Protein AF-A0A6G1IVU5-F1 (afdb_monomer_lite)

Sequence (95 aa):
MAKASSDSGTKMVPADCVSVLLIALGNTSISMAQYDMMSALDGTRTASAFQHQFRSITQKARELKQRVDSGETFAPVAPSKKRGKLPFLRYAYYC

Organism: NCBI:txid1168545

pLDDT: mean 81.46, std 16.8, range [43.88, 95.25]

Structure (mmCIF, N/CA/C/O backbone):
data_AF-A0A6G1IVU5-F1
#
_entry.id   AF-A0A6G1IVU5-F1
#
loop_
_atom_site.group_PDB
_atom_site.id
_atom_site.type_symbol
_atom_site.label_atom_id
_atom_site.label_alt_id
_atom_site.label_comp_id
_atom_site.label_asym_id
_atom_site.label_entity_id
_atom_site.label_seq_id
_atom_site.pdbx_PDB_ins_code
_atom_site.Cartn_x
_atom_site.Cartn_y
_atom_site.Cartn_z
_atom_site.occupancy
_atom_site.B_iso_or_equiv
_atom_site.auth_seq_id
_atom_site.auth_comp_id
_atom_site.auth_asym_id
_atom_site.auth_atom_id
_atom_site.pdbx_PDB_model_num
ATOM 1 N N . MET A 1 1 ? 19.847 -5.421 -18.603 1.00 46.00 1 MET A N 1
ATOM 2 C CA . MET A 1 1 ? 18.600 -5.037 -17.907 1.00 46.00 1 MET A CA 1
ATOM 3 C C . MET A 1 1 ? 17.498 -5.965 -18.394 1.00 46.00 1 MET A C 1
ATOM 5 O O . MET A 1 1 ? 17.094 -5.846 -19.543 1.00 46.00 1 MET A O 1
ATOM 9 N N . ALA A 1 2 ? 17.108 -6.959 -17.593 1.00 52.56 2 ALA A N 1
ATOM 10 C CA . ALA A 1 2 ? 16.031 -7.878 -17.956 1.00 52.56 2 ALA A CA 1
ATOM 11 C C . ALA A 1 2 ? 14.688 -7.149 -17.811 1.00 52.56 2 ALA A C 1
ATOM 13 O O . ALA A 1 2 ? 14.381 -6.632 -16.740 1.00 52.56 2 ALA A O 1
ATOM 14 N N . LYS A 1 3 ? 13.919 -7.060 -18.897 1.00 49.78 3 LYS A N 1
ATOM 15 C CA . LYS A 1 3 ? 12.582 -6.463 -18.890 1.00 49.78 3 LYS A CA 1
ATOM 16 C C . LYS A 1 3 ? 11.599 -7.512 -18.371 1.00 49.78 3 LYS A C 1
ATOM 18 O O . LYS A 1 3 ? 11.428 -8.551 -19.005 1.00 49.78 3 LYS A O 1
ATOM 23 N N . ALA A 1 4 ? 10.988 -7.260 -17.215 1.00 57.75 4 ALA A N 1
ATOM 24 C CA . ALA A 1 4 ? 9.888 -8.084 -16.730 1.00 57.75 4 ALA A CA 1
ATOM 25 C C . ALA A 1 4 ? 8.758 -8.049 -17.774 1.00 57.75 4 ALA A C 1
ATOM 27 O O . ALA A 1 4 ? 8.329 -6.977 -18.202 1.00 57.75 4 ALA A O 1
ATOM 28 N N . SER A 1 5 ? 8.342 -9.221 -18.252 1.00 52.16 5 SER A N 1
ATOM 29 C CA . SER A 1 5 ? 7.288 -9.342 -19.260 1.00 52.16 5 SER A CA 1
ATOM 30 C C . SER A 1 5 ? 5.936 -9.084 -18.605 1.00 52.16 5 SER A C 1
ATOM 32 O O . SER A 1 5 ? 5.469 -9.883 -17.798 1.00 52.16 5 SER A O 1
ATOM 34 N N . SER A 1 6 ? 5.320 -7.950 -18.926 1.00 60.16 6 SER A N 1
ATOM 35 C CA . SER A 1 6 ? 3.975 -7.599 -18.486 1.00 60.16 6 SER A CA 1
ATOM 36 C C . SER A 1 6 ? 2.950 -8.170 -19.465 1.00 60.16 6 SER A C 1
ATOM 38 O O . SER A 1 6 ? 2.541 -7.483 -20.399 1.00 60.16 6 SER A O 1
ATOM 40 N N . ASP A 1 7 ? 2.533 -9.417 -19.261 1.00 67.12 7 ASP A N 1
ATOM 41 C CA . ASP A 1 7 ? 1.278 -9.894 -19.841 1.00 67.12 7 ASP A CA 1
ATOM 42 C C . ASP A 1 7 ? 0.544 -10.835 -18.882 1.00 67.12 7 ASP A C 1
ATOM 44 O O . ASP A 1 7 ? 0.949 -11.965 -18.621 1.00 67.12 7 ASP A O 1
ATOM 48 N N . SER A 1 8 ? -0.527 -10.313 -18.293 1.00 50.19 8 SER A N 1
ATOM 49 C CA . SER A 1 8 ? -1.710 -11.065 -17.880 1.00 50.19 8 SER A CA 1
ATOM 50 C C . SER A 1 8 ? -2.782 -10.029 -17.541 1.00 50.19 8 SER A C 1
ATOM 52 O O . SER A 1 8 ? -2.534 -9.118 -16.752 1.00 50.19 8 SER A O 1
ATOM 54 N N . GLY A 1 9 ? -3.936 -10.115 -18.211 1.00 55.44 9 GLY A N 1
ATOM 55 C CA . GLY A 1 9 ? -4.985 -9.089 -18.240 1.00 55.44 9 GLY A CA 1
ATOM 56 C C . GLY A 1 9 ? -5.176 -8.322 -16.930 1.00 55.44 9 GLY A C 1
ATOM 57 O O . GLY A 1 9 ? -5.267 -8.922 -15.860 1.00 55.44 9 GLY A O 1
ATOM 58 N N . THR A 1 10 ? -5.226 -6.990 -17.032 1.00 60.94 10 THR A N 1
ATOM 59 C CA . THR A 1 10 ? -5.265 -6.040 -15.914 1.00 60.94 10 THR A CA 1
ATOM 60 C C . THR A 1 10 ? -6.454 -6.312 -14.991 1.00 60.94 10 THR A C 1
ATOM 62 O O . THR A 1 10 ? -7.535 -5.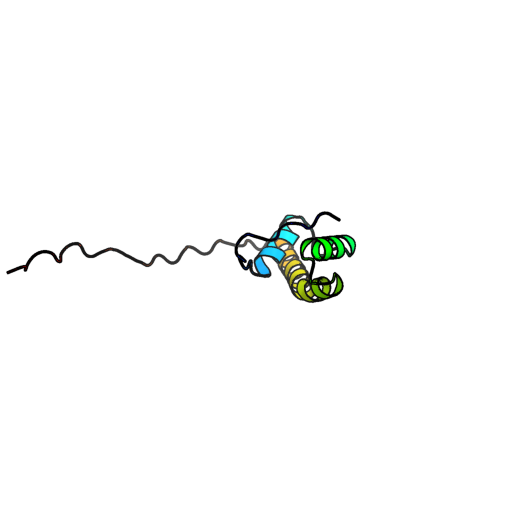745 -15.135 1.00 60.94 10 THR A O 1
ATOM 65 N N . LYS A 1 11 ? -6.266 -7.198 -14.012 1.00 72.56 11 LYS A N 1
ATOM 66 C CA . LYS A 1 11 ? -7.208 -7.387 -12.914 1.00 72.56 11 LYS A CA 1
ATOM 67 C C . LYS A 1 11 ? -7.030 -6.205 -11.976 1.00 72.56 11 LYS A C 1
ATOM 69 O O . LYS A 1 11 ? -6.036 -6.116 -11.259 1.00 72.56 11 LYS A O 1
ATOM 74 N N . MET A 1 12 ? -7.978 -5.273 -12.012 1.00 80.25 12 MET A N 1
ATOM 75 C CA . MET A 1 12 ? -7.999 -4.167 -11.064 1.00 80.25 12 MET A CA 1
ATOM 76 C C . MET A 1 12 ? -8.347 -4.702 -9.678 1.00 80.25 12 MET A C 1
ATOM 78 O O . MET A 1 12 ? -9.481 -5.093 -9.410 1.00 80.25 12 MET A O 1
ATOM 82 N N . VAL A 1 13 ? -7.353 -4.716 -8.799 1.00 85.19 13 VAL A N 1
ATOM 83 C CA . VAL A 1 13 ? -7.557 -4.928 -7.368 1.00 85.19 13 VAL A CA 1
ATOM 84 C C . VAL A 1 13 ? -7.881 -3.566 -6.749 1.00 85.19 13 VAL A C 1
ATOM 86 O O . VAL A 1 13 ? -7.127 -2.615 -6.970 1.00 85.19 13 VAL A O 1
ATOM 89 N N . PRO A 1 14 ? -8.989 -3.423 -6.003 1.00 89.62 14 PRO A N 1
ATOM 90 C CA . PRO A 1 14 ? -9.324 -2.153 -5.375 1.00 89.62 14 PRO A CA 1
ATOM 91 C C . PRO A 1 14 ? -8.298 -1.796 -4.292 1.00 89.62 14 PRO A C 1
ATOM 93 O O . PRO A 1 14 ? -7.755 -2.669 -3.612 1.00 89.62 14 PRO A O 1
ATOM 96 N N . 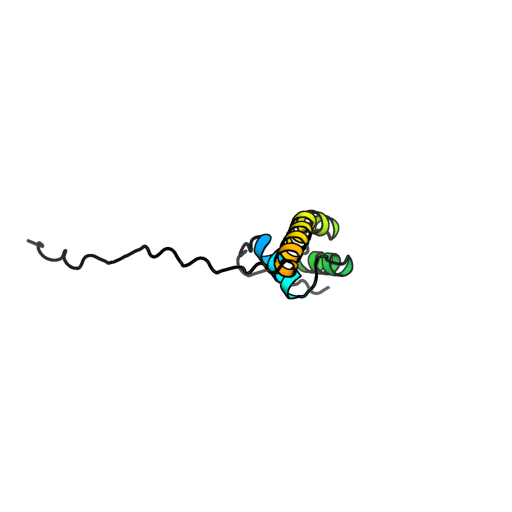ALA A 1 15 ? -8.077 -0.493 -4.106 1.00 90.31 15 ALA A N 1
ATOM 97 C CA . ALA A 1 15 ? -7.156 0.066 -3.113 1.00 90.31 15 ALA A CA 1
ATOM 98 C C . ALA A 1 15 ? -7.371 -0.514 -1.703 1.00 90.31 15 ALA A C 1
ATOM 100 O O . ALA A 1 15 ? -6.412 -0.811 -0.994 1.00 90.31 15 ALA A O 1
ATOM 101 N N . ASP A 1 16 ? -8.630 -0.754 -1.341 1.00 91.06 16 ASP A N 1
ATOM 102 C CA . ASP A 1 16 ? -9.034 -1.297 -0.045 1.00 91.06 16 ASP A CA 1
ATOM 103 C C . ASP A 1 16 ? -8.446 -2.685 0.224 1.00 91.06 16 ASP A C 1
ATOM 105 O O . ASP A 1 16 ? -7.997 -2.956 1.335 1.00 91.06 16 ASP A O 1
ATOM 109 N N . CYS A 1 17 ? -8.378 -3.551 -0.791 1.00 91.25 17 CYS A N 1
ATOM 110 C CA . CYS A 1 17 ? -7.760 -4.867 -0.645 1.00 91.25 17 CYS A CA 1
ATOM 111 C C . CYS A 1 17 ? -6.265 -4.745 -0.330 1.00 91.25 17 CYS A C 1
ATOM 113 O O . CYS A 1 17 ? -5.744 -5.505 0.480 1.00 91.25 17 CYS A O 1
ATOM 115 N N . VAL A 1 18 ? -5.581 -3.762 -0.921 1.00 92.06 18 VAL A N 1
ATOM 116 C CA . VAL A 1 18 ? -4.162 -3.503 -0.642 1.00 92.06 18 VAL A CA 1
ATOM 117 C C . VAL A 1 18 ? -3.980 -2.968 0.780 1.00 92.06 18 VAL A C 1
ATOM 119 O O . VAL A 1 18 ? -3.073 -3.412 1.481 1.00 92.06 18 VAL A O 1
ATOM 122 N N . SER A 1 19 ? -4.865 -2.082 1.250 1.00 93.19 19 SER A N 1
ATOM 123 C CA . SER A 1 19 ? -4.861 -1.623 2.646 1.00 93.19 19 SER A CA 1
ATOM 124 C C . SER A 1 19 ? -5.048 -2.778 3.635 1.00 93.19 19 SER A C 1
ATOM 126 O O . SER A 1 19 ? -4.354 -2.821 4.648 1.00 93.19 19 SER A O 1
ATOM 128 N N . VAL A 1 20 ? -5.926 -3.740 3.327 1.00 93.62 20 VAL A N 1
ATOM 129 C CA . VAL A 1 20 ? -6.125 -4.949 4.147 1.00 93.62 20 VAL A CA 1
ATOM 130 C C . VAL A 1 20 ? -4.871 -5.835 4.159 1.00 93.62 20 VAL A C 1
ATOM 132 O O . VAL A 1 20 ? -4.485 -6.353 5.205 1.00 93.62 20 VAL A O 1
ATOM 135 N N . LEU A 1 21 ? -4.187 -5.983 3.023 1.00 92.56 21 LEU A N 1
ATOM 136 C CA . LEU A 1 21 ? -2.931 -6.740 2.964 1.00 92.56 21 LEU A CA 1
ATOM 137 C C . LEU A 1 21 ? -1.816 -6.073 3.777 1.00 92.56 21 LEU A C 1
ATOM 139 O O . LEU A 1 21 ? -1.061 -6.766 4.455 1.00 92.56 21 LEU A O 1
ATOM 143 N N . LEU A 1 22 ? -1.732 -4.740 3.759 1.00 92.25 22 LEU A N 1
ATOM 144 C CA . LEU A 1 22 ? -0.761 -4.004 4.570 1.00 92.25 22 LEU A CA 1
ATOM 145 C C . LEU A 1 22 ? -0.958 -4.291 6.065 1.00 92.25 22 LEU A C 1
ATOM 147 O O . LEU A 1 22 ? 0.003 -4.687 6.728 1.00 92.25 22 LEU A O 1
ATOM 151 N N . ILE A 1 23 ? -2.195 -4.189 6.575 1.00 93.69 23 ILE A N 1
ATOM 152 C CA . ILE A 1 23 ? -2.465 -4.459 7.999 1.00 93.69 23 ILE A CA 1
ATOM 153 C C . ILE A 1 23 ? -2.207 -5.921 8.375 1.00 93.69 23 ILE A C 1
ATOM 155 O O . ILE A 1 23 ? -1.699 -6.174 9.464 1.00 93.69 23 ILE A O 1
ATOM 159 N N . ALA A 1 24 ? -2.499 -6.872 7.480 1.00 91.19 24 ALA A N 1
ATOM 160 C CA . ALA A 1 24 ? -2.282 -8.297 7.725 1.00 91.19 24 ALA A CA 1
ATOM 161 C C . ALA A 1 24 ? -0.790 -8.631 7.876 1.00 91.19 24 ALA A C 1
ATOM 163 O O . ALA A 1 24 ? -0.424 -9.511 8.649 1.00 91.19 24 ALA A O 1
ATOM 164 N N . LEU A 1 25 ? 0.073 -7.887 7.177 1.00 91.19 25 LEU A N 1
ATOM 165 C CA . LEU A 1 25 ? 1.530 -7.974 7.294 1.00 91.19 25 LEU A CA 1
ATOM 166 C C . LEU A 1 25 ? 2.094 -7.142 8.459 1.00 91.19 25 LEU A C 1
ATOM 168 O O . LEU A 1 25 ? 3.309 -7.076 8.629 1.00 91.19 25 LEU A O 1
ATOM 172 N N . GLY A 1 26 ? 1.240 -6.472 9.238 1.00 88.19 26 GLY A N 1
ATOM 173 C CA . GLY A 1 26 ? 1.648 -5.602 10.342 1.00 88.19 26 GLY A CA 1
ATOM 174 C C . GLY A 1 26 ? 2.216 -4.247 9.908 1.00 88.19 26 GLY A C 1
ATOM 175 O O . GLY A 1 26 ? 2.687 -3.486 10.752 1.00 88.19 26 GLY A O 1
ATOM 176 N N . ASN A 1 27 ? 2.142 -3.908 8.620 1.00 90.12 27 ASN A N 1
ATOM 177 C CA . ASN A 1 27 ? 2.686 -2.670 8.071 1.00 90.12 27 ASN A CA 1
ATOM 178 C C . ASN A 1 27 ? 1.579 -1.639 7.814 1.00 90.12 27 ASN A C 1
ATOM 180 O O . ASN A 1 27 ? 0.461 -1.960 7.432 1.00 90.12 27 ASN A O 1
ATOM 184 N N . THR A 1 28 ? 1.894 -0.357 7.988 1.00 88.75 28 THR A N 1
ATOM 185 C CA . THR A 1 28 ? 0.977 0.756 7.646 1.00 88.75 28 THR A CA 1
ATOM 186 C C . THR A 1 28 ? 1.616 1.793 6.723 1.00 88.75 28 THR A C 1
ATOM 188 O O . THR A 1 28 ? 1.010 2.811 6.386 1.00 88.75 28 THR A O 1
ATOM 191 N N . SER A 1 29 ? 2.847 1.533 6.296 1.00 89.38 29 SER A N 1
ATOM 192 C CA . SER A 1 29 ? 3.649 2.387 5.432 1.00 89.38 29 SER A CA 1
ATOM 193 C C . SER A 1 29 ? 4.454 1.534 4.452 1.00 89.38 29 SER A C 1
ATOM 195 O O . SER A 1 29 ? 4.601 0.326 4.628 1.00 89.38 29 SER A O 1
ATOM 197 N N . ILE A 1 30 ? 4.942 2.184 3.397 1.00 92.50 30 ILE A N 1
ATOM 198 C CA . ILE A 1 30 ? 5.756 1.588 2.337 1.00 92.50 30 ILE A CA 1
ATOM 199 C C . ILE A 1 30 ? 7.029 2.428 2.235 1.00 92.50 30 ILE A C 1
ATOM 201 O O . ILE A 1 30 ? 6.958 3.662 2.261 1.00 92.50 30 ILE A O 1
ATOM 205 N N . SER A 1 31 ? 8.186 1.774 2.174 1.00 93.31 31 SER A N 1
ATOM 206 C CA . SER A 1 31 ? 9.490 2.444 2.115 1.00 93.31 31 SER A CA 1
ATOM 207 C C . SER A 1 31 ? 9.836 2.904 0.696 1.00 93.31 31 SER A C 1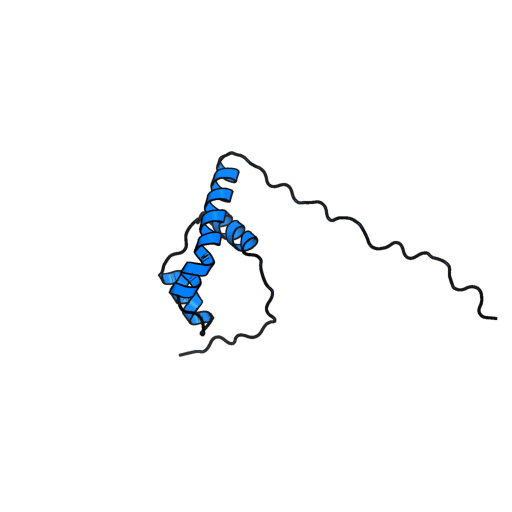
ATO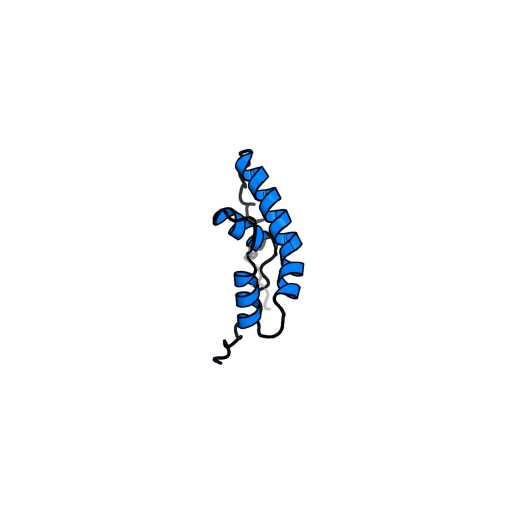M 209 O O . SER A 1 31 ? 9.280 2.414 -0.286 1.00 93.31 31 SER A O 1
ATOM 211 N N . MET A 1 32 ? 10.796 3.829 0.564 1.00 92.56 32 MET A N 1
ATOM 212 C CA . MET A 1 32 ? 11.240 4.306 -0.755 1.00 92.56 32 MET A CA 1
ATOM 213 C C . MET A 1 32 ? 11.763 3.167 -1.641 1.00 92.56 32 MET A C 1
ATOM 215 O O . MET A 1 32 ? 11.346 3.054 -2.786 1.00 92.56 32 MET A O 1
ATOM 219 N N . ALA A 1 33 ? 12.555 2.252 -1.072 1.00 94.62 33 ALA A N 1
ATOM 220 C CA . ALA A 1 33 ? 13.082 1.091 -1.790 1.00 94.62 33 ALA A CA 1
ATOM 221 C C . ALA A 1 33 ? 11.978 0.198 -2.392 1.00 94.62 33 ALA A C 1
ATOM 223 O O . ALA A 1 33 ? 12.159 -0.401 -3.450 1.00 94.62 33 ALA A O 1
ATOM 224 N N . GLN A 1 34 ? 10.813 0.118 -1.740 1.00 94.06 34 GLN A N 1
ATOM 225 C CA . GLN A 1 34 ? 9.665 -0.625 -2.262 1.00 94.06 34 GLN A CA 1
ATOM 226 C C . GLN A 1 34 ? 9.009 0.111 -3.436 1.00 94.06 34 GLN A C 1
ATOM 228 O O . GLN A 1 34 ? 8.636 -0.527 -4.418 1.00 94.06 34 GLN A O 1
ATOM 233 N N . TYR A 1 35 ? 8.912 1.442 -3.386 1.00 95.06 35 TYR A N 1
ATOM 234 C CA . TYR A 1 35 ? 8.429 2.234 -4.522 1.00 95.06 35 TYR A CA 1
ATOM 235 C C . TYR A 1 35 ? 9.382 2.189 -5.719 1.00 95.06 35 TYR A C 1
ATOM 237 O O . TYR A 1 35 ? 8.920 2.123 -6.859 1.00 95.06 35 TYR A O 1
ATOM 245 N N . ASP A 1 36 ? 10.692 2.163 -5.474 1.00 94.81 36 ASP A N 1
ATOM 246 C CA . ASP A 1 36 ? 11.698 1.974 -6.522 1.00 94.81 36 ASP A CA 1
ATOM 247 C C . ASP A 1 36 ? 11.541 0.602 -7.191 1.00 94.81 36 ASP A C 1
ATOM 249 O O . ASP A 1 36 ? 11.557 0.501 -8.418 1.00 94.81 36 ASP A O 1
ATOM 253 N N . MET A 1 37 ? 11.282 -0.449 -6.405 1.00 95.25 37 MET A N 1
ATOM 254 C CA . MET A 1 37 ? 10.983 -1.785 -6.927 1.00 95.25 37 MET A CA 1
ATOM 255 C C . MET A 1 37 ? 9.699 -1.805 -7.771 1.00 95.25 37 MET A C 1
ATOM 257 O O . MET A 1 37 ? 9.686 -2.397 -8.848 1.00 95.25 37 MET A O 1
ATOM 261 N N . MET A 1 38 ? 8.633 -1.125 -7.333 1.00 93.31 38 MET A N 1
ATOM 262 C CA . MET A 1 38 ? 7.394 -0.995 -8.117 1.00 93.31 38 MET A CA 1
ATOM 263 C C . MET A 1 38 ? 7.638 -0.273 -9.445 1.00 93.31 38 MET A C 1
ATOM 265 O O . MET A 1 38 ? 7.141 -0.710 -10.481 1.00 93.31 38 MET A O 1
ATOM 269 N N . SER A 1 39 ? 8.432 0.799 -9.423 1.00 93.12 39 SER A N 1
ATOM 270 C CA . SER A 1 39 ? 8.817 1.549 -10.621 1.00 93.12 39 SER A CA 1
ATOM 271 C C . SER A 1 39 ? 9.629 0.700 -11.597 1.00 93.12 39 SER A C 1
ATOM 273 O O . SER A 1 39 ? 9.335 0.692 -12.792 1.00 93.12 39 SER A O 1
ATOM 275 N N . ALA A 1 40 ? 10.588 -0.078 -11.091 1.00 93.56 40 ALA A N 1
ATOM 276 C CA . ALA A 1 40 ? 11.395 -0.984 -11.902 1.00 93.56 40 ALA A CA 1
ATOM 277 C C . ALA A 1 40 ? 10.560 -2.090 -12.574 1.00 93.56 40 ALA A C 1
ATOM 279 O O . ALA A 1 40 ? 10.850 -2.469 -13.708 1.00 93.56 40 ALA A O 1
ATOM 280 N N . LEU A 1 41 ? 9.526 -2.595 -11.891 1.00 92.12 41 LEU A N 1
ATOM 281 C CA . LEU A 1 41 ? 8.629 -3.625 -12.425 1.00 92.12 41 LEU A CA 1
ATOM 282 C C . LEU A 1 41 ? 7.608 -3.071 -13.424 1.00 92.12 41 LEU A C 1
ATOM 284 O O . LEU A 1 41 ? 7.308 -3.727 -14.416 1.00 92.12 41 LEU A O 1
ATOM 288 N N . ASP A 1 42 ? 7.069 -1.881 -13.162 1.00 89.75 42 ASP A N 1
ATOM 289 C CA . ASP A 1 42 ? 6.083 -1.236 -14.030 1.00 89.75 42 ASP A CA 1
ATOM 290 C C . ASP A 1 42 ? 6.719 -0.683 -15.315 1.00 89.75 42 ASP A C 1
ATOM 292 O O . ASP A 1 42 ? 6.116 -0.738 -16.385 1.00 89.75 42 ASP A O 1
ATOM 296 N N . GLY A 1 43 ? 7.943 -0.156 -15.225 1.00 89.62 43 GLY A N 1
ATOM 297 C CA . GLY A 1 43 ? 8.706 0.349 -16.367 1.00 89.62 43 GLY A CA 1
ATOM 298 C C . GLY A 1 43 ? 8.163 1.636 -17.000 1.00 89.62 43 GLY A C 1
ATOM 299 O O . GLY A 1 43 ? 8.780 2.133 -17.942 1.00 89.62 43 GLY A O 1
ATOM 300 N N . THR A 1 44 ? 7.045 2.189 -16.509 1.00 91.06 44 THR A N 1
ATOM 301 C CA . THR A 1 44 ? 6.440 3.430 -17.032 1.00 91.06 44 THR A CA 1
ATOM 302 C C . THR A 1 44 ? 6.257 4.502 -15.958 1.00 91.06 44 THR A C 1
ATOM 304 O O . THR A 1 44 ? 6.536 5.678 -16.190 1.00 91.06 44 THR A O 1
ATOM 307 N N . ARG A 1 45 ? 5.820 4.110 -14.760 1.00 91.31 45 ARG A N 1
ATOM 308 C CA . ARG A 1 45 ? 5.554 4.991 -13.623 1.00 91.31 45 ARG A CA 1
ATOM 309 C C . ARG A 1 45 ? 6.785 5.117 -12.736 1.00 91.31 45 ARG A C 1
ATOM 311 O O . ARG A 1 45 ? 7.471 4.137 -12.451 1.00 91.31 45 ARG A O 1
ATOM 318 N N . THR A 1 46 ? 7.036 6.330 -12.252 1.00 95.25 46 THR A N 1
ATOM 319 C CA . THR A 1 46 ? 8.129 6.629 -11.316 1.00 95.25 46 THR A CA 1
ATOM 320 C C . THR A 1 46 ? 7.755 6.268 -9.878 1.00 95.25 46 THR A C 1
ATOM 322 O O . THR A 1 46 ? 6.575 6.212 -9.523 1.00 95.25 46 THR A O 1
ATOM 325 N N . ALA A 1 47 ? 8.756 6.108 -9.008 1.00 94.50 47 ALA A N 1
ATOM 326 C CA . ALA A 1 47 ? 8.541 5.898 -7.574 1.00 94.50 47 ALA A CA 1
ATOM 327 C C . ALA A 1 47 ? 7.673 7.004 -6.935 1.00 94.50 47 ALA A C 1
ATOM 329 O O . ALA A 1 47 ? 6.788 6.713 -6.134 1.00 94.50 47 ALA A O 1
ATOM 330 N N . SER A 1 48 ? 7.849 8.269 -7.340 1.00 94.75 48 SER A N 1
ATOM 331 C CA . SER A 1 48 ? 7.028 9.395 -6.861 1.00 94.75 48 SER A CA 1
ATOM 332 C C . SER A 1 48 ? 5.556 9.284 -7.291 1.00 94.75 48 SER A C 1
ATOM 334 O O . SER A 1 48 ? 4.653 9.576 -6.502 1.00 94.75 48 SER A O 1
ATOM 336 N N . ALA A 1 49 ? 5.289 8.785 -8.505 1.00 92.94 49 ALA A N 1
ATOM 337 C CA . ALA A 1 49 ? 3.924 8.521 -8.957 1.00 92.94 49 ALA A CA 1
ATOM 338 C C . ALA A 1 49 ? 3.246 7.452 -8.086 1.00 92.94 49 ALA A C 1
ATOM 340 O O . ALA A 1 49 ? 2.090 7.618 -7.687 1.00 92.94 49 ALA A O 1
ATOM 341 N N . PHE A 1 50 ? 3.975 6.391 -7.723 1.00 94.12 50 PHE A N 1
ATOM 342 C CA . PHE A 1 50 ? 3.477 5.383 -6.788 1.00 94.12 50 PHE A CA 1
ATOM 343 C C . PHE A 1 50 ? 3.285 5.940 -5.379 1.00 94.12 50 PHE A C 1
ATOM 345 O O . PHE A 1 50 ? 2.230 5.718 -4.793 1.00 94.12 50 PHE A O 1
ATOM 352 N N . GLN A 1 51 ? 4.223 6.731 -4.854 1.00 94.44 51 GLN A N 1
ATOM 353 C CA . GLN A 1 51 ? 4.046 7.392 -3.558 1.00 94.44 51 GLN A CA 1
ATOM 354 C C . GLN A 1 51 ? 2.734 8.171 -3.495 1.00 94.44 51 GLN A C 1
ATOM 356 O O . GLN A 1 51 ? 1.994 8.046 -2.522 1.00 94.44 51 GLN A O 1
ATOM 361 N N . HIS A 1 52 ? 2.424 8.952 -4.533 1.00 94.19 52 HIS A N 1
ATOM 362 C CA . HIS A 1 52 ? 1.178 9.708 -4.588 1.00 94.19 52 HIS A CA 1
ATOM 363 C C . HIS A 1 52 ? -0.052 8.786 -4.583 1.00 94.19 52 HIS A C 1
ATOM 365 O O . HIS A 1 52 ? -0.985 9.017 -3.816 1.00 94.19 52 HIS A O 1
ATOM 371 N N . GLN A 1 53 ? -0.041 7.711 -5.381 1.00 91.12 53 GLN A N 1
ATOM 372 C CA . GLN A 1 53 ? -1.141 6.736 -5.442 1.00 91.12 53 GLN A CA 1
ATOM 373 C C . GLN A 1 53 ? -1.354 6.000 -4.111 1.00 91.12 53 GLN A C 1
ATOM 375 O O . GLN A 1 53 ? -2.490 5.758 -3.709 1.00 91.12 53 GLN A O 1
ATOM 380 N N . PHE A 1 54 ? -0.278 5.678 -3.395 1.00 94.00 54 PHE A N 1
ATOM 381 C CA . PHE A 1 54 ? -0.335 4.906 -2.153 1.00 94.00 54 PHE A CA 1
ATOM 382 C C . PHE A 1 54 ? -0.602 5.749 -0.896 1.00 94.00 54 PHE A C 1
ATOM 384 O O . PHE A 1 54 ? -0.827 5.187 0.180 1.00 94.00 54 PHE A O 1
ATOM 391 N N . ARG A 1 55 ? -0.647 7.086 -0.988 1.00 93.19 55 ARG A N 1
ATOM 392 C CA . ARG A 1 55 ? -0.997 7.951 0.159 1.00 93.19 55 ARG A CA 1
ATOM 393 C C . ARG A 1 55 ? -2.370 7.614 0.738 1.00 93.19 55 ARG A C 1
ATOM 395 O O . ARG A 1 55 ? -2.474 7.380 1.939 1.00 93.19 55 ARG A O 1
ATOM 402 N N . SER A 1 56 ? -3.395 7.513 -0.105 1.00 94.06 56 SER A N 1
ATOM 403 C CA . SER A 1 56 ? -4.747 7.145 0.340 1.00 94.06 56 SER A CA 1
ATOM 404 C C . SER A 1 56 ? -4.800 5.715 0.890 1.00 94.06 56 SER A C 1
ATOM 406 O O . SER A 1 56 ? -5.446 5.463 1.905 1.00 94.06 56 SER A O 1
ATOM 408 N N . ILE A 1 57 ? -4.053 4.790 0.279 1.00 94.44 57 ILE A N 1
ATOM 409 C CA . ILE A 1 57 ? -3.975 3.380 0.691 1.00 94.44 57 ILE A CA 1
ATOM 410 C C . ILE A 1 57 ? -3.372 3.252 2.094 1.00 94.44 57 ILE A C 1
ATOM 412 O O . ILE A 1 57 ? -3.915 2.540 2.940 1.00 94.44 57 ILE A O 1
ATOM 416 N N . THR A 1 58 ? -2.265 3.951 2.358 1.00 94.38 58 THR A N 1
ATOM 417 C CA . THR A 1 58 ? -1.588 3.934 3.667 1.00 94.38 58 THR A CA 1
ATOM 418 C C . THR A 1 58 ? -2.391 4.658 4.743 1.00 94.38 58 THR A C 1
ATOM 420 O O . THR A 1 58 ? -2.385 4.235 5.897 1.00 94.38 58 THR A O 1
ATOM 423 N N . GLN A 1 59 ? -3.117 5.724 4.394 1.00 95.06 59 GLN A N 1
ATOM 424 C CA . GLN A 1 59 ? -4.068 6.354 5.309 1.00 95.06 59 GLN A CA 1
ATOM 425 C C . GLN A 1 59 ? -5.164 5.364 5.721 1.00 95.06 59 GLN A C 1
ATOM 427 O O . GLN A 1 59 ? -5.360 5.125 6.911 1.00 95.06 59 GLN A O 1
ATOM 432 N N . LYS A 1 60 ? -5.791 4.698 4.750 1.00 94.38 60 LYS A N 1
ATOM 433 C CA . LYS A 1 60 ? -6.839 3.710 5.019 1.00 94.38 60 LYS A CA 1
ATOM 434 C C . LYS A 1 60 ? -6.325 2.490 5.785 1.00 94.38 60 LYS A C 1
ATOM 436 O O . LYS A 1 60 ? -7.011 1.981 6.662 1.00 94.38 60 LYS A O 1
ATOM 441 N N . ALA A 1 61 ? -5.096 2.045 5.520 1.00 94.62 61 ALA A N 1
ATOM 442 C CA . ALA A 1 61 ? -4.461 0.982 6.300 1.00 94.62 61 ALA A CA 1
ATOM 443 C C . ALA A 1 61 ? -4.295 1.376 7.780 1.00 94.62 61 ALA A C 1
ATOM 445 O O . ALA A 1 61 ? -4.529 0.552 8.659 1.00 94.62 61 ALA A O 1
ATOM 446 N N . ARG A 1 62 ? -3.950 2.638 8.079 1.00 94.00 62 ARG A N 1
ATOM 447 C CA . ARG A 1 62 ? -3.880 3.139 9.464 1.00 94.00 62 ARG A CA 1
ATOM 448 C C . ARG A 1 62 ? -5.248 3.159 10.139 1.00 94.00 62 ARG A C 1
ATOM 450 O O . ARG A 1 62 ? -5.357 2.701 11.271 1.00 94.00 62 ARG A O 1
ATOM 457 N N . GLU A 1 63 ? -6.275 3.638 9.445 1.00 94.44 63 GLU A N 1
ATOM 458 C CA . GLU A 1 63 ? -7.655 3.647 9.951 1.00 94.44 63 GLU A CA 1
ATOM 459 C C . GLU A 1 63 ? -8.152 2.223 10.245 1.00 94.44 63 GLU A C 1
ATOM 461 O O . GLU A 1 63 ? -8.690 1.950 11.316 1.00 94.44 63 GLU A O 1
ATOM 466 N N . LEU A 1 64 ? -7.918 1.282 9.324 1.00 93.56 64 LEU A N 1
ATOM 467 C CA . LEU A 1 64 ? -8.274 -0.124 9.519 1.00 93.56 64 LEU A CA 1
ATOM 468 C C . LEU A 1 64 ? -7.493 -0.757 10.672 1.00 93.56 64 LEU A C 1
ATOM 470 O O . LEU A 1 64 ? -8.074 -1.502 11.456 1.00 93.56 64 LEU A O 1
ATOM 474 N N . LYS A 1 65 ? -6.202 -0.439 10.815 1.00 93.31 65 LYS A N 1
ATOM 475 C CA . LYS A 1 65 ? -5.401 -0.910 11.946 1.00 93.31 65 LYS A CA 1
ATOM 476 C C . LYS A 1 65 ? -5.981 -0.427 13.276 1.00 93.31 65 LYS A C 1
ATOM 478 O O . LYS A 1 65 ? -6.153 -1.242 14.170 1.00 93.31 65 LYS A O 1
ATOM 483 N N . GLN A 1 66 ? -6.352 0.850 13.387 1.00 93.81 66 GLN A N 1
ATOM 484 C CA . GLN A 1 66 ? -6.982 1.388 14.601 1.00 93.81 66 GLN A CA 1
ATOM 485 C C . GLN A 1 66 ? -8.288 0.666 14.944 1.00 93.81 66 GLN A C 1
ATOM 487 O O . GLN A 1 66 ? -8.540 0.372 16.109 1.00 93.81 66 GLN A O 1
ATOM 492 N N . ARG A 1 67 ? -9.105 0.348 13.936 1.00 92.56 67 ARG A N 1
ATOM 493 C CA . ARG A 1 67 ? -10.355 -0.408 14.101 1.00 92.56 67 ARG A CA 1
ATOM 494 C C . ARG A 1 67 ? -10.108 -1.825 14.625 1.00 92.56 67 ARG A C 1
ATOM 496 O O . ARG A 1 67 ? -10.746 -2.235 15.591 1.00 92.56 67 ARG A O 1
ATOM 503 N N . VAL A 1 68 ? -9.140 -2.534 14.042 1.00 91.81 68 VAL A N 1
ATOM 504 C CA . VAL A 1 68 ? -8.726 -3.872 14.503 1.00 91.81 68 VAL A CA 1
ATOM 505 C C . VAL A 1 68 ? -8.161 -3.815 15.924 1.00 91.81 68 VAL A C 1
ATOM 507 O O . VAL A 1 68 ? -8.574 -4.601 16.771 1.00 91.81 68 VAL A O 1
ATOM 510 N N . ASP A 1 69 ? -7.273 -2.859 16.207 1.00 90.75 69 ASP A N 1
ATOM 511 C CA . ASP A 1 69 ? -6.666 -2.675 17.531 1.00 90.75 69 ASP A CA 1
ATOM 512 C C . ASP A 1 69 ? -7.725 -2.282 18.591 1.00 90.75 69 ASP A C 1
ATOM 514 O O . ASP A 1 69 ? -7.573 -2.600 19.768 1.00 90.75 69 ASP A O 1
ATOM 518 N N . SER A 1 70 ? -8.835 -1.656 18.175 1.00 92.19 70 SER A N 1
ATOM 519 C CA . SER A 1 70 ? -10.004 -1.353 19.022 1.00 92.19 70 SER A CA 1
ATOM 520 C C . SER A 1 70 ? -10.938 -2.554 19.243 1.00 92.19 70 SER A C 1
ATOM 522 O O . SER A 1 70 ? -11.959 -2.418 19.917 1.00 92.19 70 SER A O 1
ATOM 524 N N . GLY A 1 71 ? -10.618 -3.725 18.683 1.00 89.50 71 GLY A N 1
ATOM 525 C CA . GLY A 1 71 ? -11.396 -4.956 18.836 1.00 89.50 71 GLY A CA 1
ATOM 526 C C . GLY A 1 71 ? -12.522 -5.142 17.816 1.00 89.50 71 GLY A C 1
ATOM 527 O O . GLY A 1 71 ? -13.378 -6.009 18.004 1.00 89.50 71 GLY A O 1
ATOM 528 N N . GLU A 1 72 ? -12.556 -4.359 16.732 1.00 90.56 72 GLU A N 1
ATOM 529 C CA . GLU A 1 72 ? -13.554 -4.551 15.681 1.00 90.56 72 GLU A CA 1
ATOM 530 C C . GLU A 1 72 ? -13.320 -5.860 14.913 1.00 90.56 72 GLU A C 1
ATOM 532 O O . GLU A 1 72 ? -12.215 -6.159 14.462 1.00 90.56 72 GLU A O 1
ATOM 537 N N . THR A 1 73 ? -14.394 -6.627 14.709 1.00 86.56 73 THR A N 1
ATOM 538 C CA . THR A 1 73 ? -14.376 -7.853 13.902 1.00 86.56 73 THR A CA 1
ATOM 539 C C . THR A 1 73 ? -15.085 -7.621 12.570 1.00 86.56 73 THR A C 1
ATOM 541 O O . THR A 1 73 ? -16.285 -7.354 12.530 1.00 86.56 73 THR A O 1
ATOM 544 N N . PHE A 1 74 ? -14.358 -7.771 11.461 1.00 85.25 74 PHE A N 1
ATOM 545 C CA . PHE A 1 74 ? -14.926 -7.671 10.116 1.00 85.25 74 PHE A CA 1
ATOM 546 C C . PHE A 1 74 ? -15.664 -8.966 9.751 1.00 85.25 74 PHE A C 1
ATOM 548 O O . PHE A 1 74 ? -15.040 -9.993 9.486 1.00 85.25 74 PHE A O 1
ATOM 555 N N . ALA A 1 75 ? -16.998 -8.924 9.722 1.00 87.88 75 ALA A N 1
ATOM 556 C CA . ALA A 1 75 ? -17.816 -10.054 9.289 1.00 87.88 75 ALA A CA 1
ATOM 557 C C . ALA A 1 75 ? -17.943 -10.091 7.751 1.00 87.88 75 ALA A C 1
ATOM 559 O O . ALA A 1 75 ? -18.197 -9.053 7.131 1.00 87.88 75 ALA A O 1
ATOM 560 N N . PRO A 1 76 ? -17.803 -11.265 7.109 1.00 85.94 76 PRO A N 1
ATOM 561 C CA . PRO A 1 76 ? -17.993 -11.386 5.671 1.00 85.94 76 PRO A CA 1
ATOM 562 C C . PRO A 1 76 ? -19.454 -11.113 5.298 1.00 85.94 76 PRO A C 1
ATOM 564 O O . PRO A 1 76 ? -20.383 -11.621 5.927 1.00 85.94 76 PRO A O 1
ATOM 567 N N . VAL A 1 77 ? -19.665 -10.340 4.233 1.00 86.50 77 VAL A N 1
ATOM 568 C CA . VAL A 1 77 ? -21.007 -10.131 3.682 1.00 86.50 77 VAL A CA 1
ATOM 569 C C . VAL A 1 77 ? -21.464 -11.428 3.018 1.00 86.50 77 VAL A C 1
ATOM 571 O O . VAL A 1 77 ? -20.785 -11.952 2.133 1.00 86.50 77 VAL A O 1
ATOM 574 N N . ALA A 1 78 ? -22.620 -11.952 3.432 1.00 83.06 78 ALA A N 1
ATOM 575 C CA . ALA A 1 78 ? -23.210 -13.114 2.783 1.00 83.06 78 ALA A CA 1
ATOM 576 C C . ALA A 1 78 ? -23.498 -12.788 1.306 1.00 83.06 78 ALA A C 1
ATOM 578 O O . ALA A 1 78 ? -24.071 -11.733 1.015 1.00 83.06 78 ALA A O 1
ATOM 579 N N . PRO A 1 79 ? -23.136 -13.668 0.356 1.00 79.88 79 PRO A N 1
ATOM 580 C CA . PRO A 1 79 ? -23.437 -13.430 -1.044 1.00 79.88 79 PRO A CA 1
ATOM 581 C C . PRO A 1 79 ? -24.952 -13.298 -1.215 1.00 79.88 79 PRO A C 1
ATOM 583 O O . PRO A 1 79 ? -25.720 -14.164 -0.785 1.00 79.88 79 PRO A O 1
ATOM 586 N N . SER A 1 80 ? -25.391 -12.212 -1.855 1.00 73.06 80 SER A N 1
ATOM 587 C CA . SER A 1 80 ? -26.792 -12.042 -2.235 1.00 73.06 80 SER A CA 1
ATOM 588 C C . SER A 1 80 ? -27.177 -13.186 -3.175 1.00 73.06 80 SER A C 1
ATOM 590 O O . SER A 1 80 ? -26.767 -13.231 -4.336 1.00 73.06 80 SER A O 1
ATOM 592 N N . LYS A 1 81 ? -27.932 -14.168 -2.672 1.00 72.06 81 LYS A N 1
ATOM 593 C CA . LYS A 1 81 ? -28.498 -15.237 -3.498 1.00 72.06 81 LYS A CA 1
ATOM 594 C C . LYS A 1 81 ? -29.474 -14.619 -4.499 1.00 72.06 81 LYS A C 1
ATOM 596 O O . LYS A 1 81 ? -30.638 -14.502 -4.141 1.00 72.06 81 LYS A O 1
ATOM 601 N N . LYS A 1 82 ? -29.074 -14.327 -5.745 1.00 60.09 82 LYS A N 1
ATOM 602 C CA . LYS A 1 82 ? -29.978 -14.369 -6.919 1.00 60.09 82 LYS A CA 1
ATOM 603 C C . LYS A 1 82 ? -29.238 -14.559 -8.249 1.00 60.09 82 LYS A C 1
ATOM 605 O O . LYS A 1 82 ? -28.572 -13.640 -8.710 1.00 60.09 82 LYS A O 1
ATOM 610 N N . ARG A 1 83 ? -29.503 -15.715 -8.889 1.00 53.00 83 ARG A N 1
ATOM 611 C CA . ARG A 1 83 ? -30.003 -15.927 -10.279 1.00 53.00 83 ARG A CA 1
ATOM 612 C C . ARG A 1 83 ? -29.465 -17.274 -10.822 1.00 53.00 83 ARG A C 1
ATOM 614 O O . ARG A 1 83 ? -28.272 -17.402 -11.019 1.00 53.00 83 ARG A O 1
ATOM 621 N N . GLY A 1 84 ? -30.263 -18.319 -11.056 1.00 51.19 84 GLY A N 1
ATOM 622 C CA . GLY A 1 84 ? -31.714 -18.440 -10.964 1.00 51.19 84 GLY A CA 1
ATOM 623 C C . GLY A 1 84 ? -32.203 -19.892 -10.894 1.00 51.19 84 GLY A C 1
ATOM 624 O O . GLY A 1 84 ? -31.514 -20.834 -11.269 1.00 51.19 84 GLY A O 1
ATOM 625 N N . LYS A 1 85 ? -33.437 -20.043 -10.411 1.00 52.50 85 LYS A N 1
ATOM 626 C CA . LYS A 1 85 ? -34.262 -21.226 -10.638 1.00 52.50 85 LYS A CA 1
ATOM 627 C C . LYS A 1 85 ? -34.760 -21.106 -12.080 1.00 52.50 85 LYS A C 1
ATOM 629 O O . LYS A 1 85 ? -35.582 -20.237 -12.357 1.00 52.50 85 LYS A O 1
ATOM 634 N N . LEU A 1 86 ? -34.208 -21.888 -13.006 1.00 57.56 86 LEU A N 1
ATOM 635 C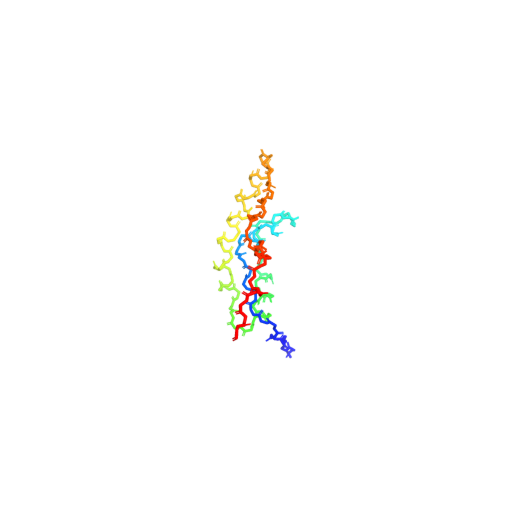 CA . LEU A 1 86 ? -34.827 -22.055 -14.322 1.00 57.56 86 LEU A CA 1
ATOM 636 C C . LEU A 1 86 ? -36.238 -22.623 -14.089 1.00 57.56 86 LEU A C 1
ATOM 638 O O . LEU A 1 86 ? -36.358 -23.612 -13.358 1.00 57.56 86 LEU A O 1
ATOM 642 N N . PRO A 1 87 ? -37.311 -22.029 -14.639 1.00 49.94 87 PRO A N 1
ATOM 643 C CA . PRO A 1 87 ? -38.588 -22.709 -14.674 1.00 49.94 87 PRO A CA 1
ATOM 644 C C . PRO A 1 87 ? -38.451 -23.886 -15.642 1.00 49.94 87 PRO A C 1
ATOM 646 O O . PRO A 1 87 ? -38.365 -23.732 -16.858 1.00 49.94 87 PRO A O 1
ATOM 649 N N . PHE A 1 88 ? -38.396 -25.076 -15.058 1.00 56.31 88 PHE A N 1
ATOM 650 C CA . PHE A 1 88 ? -38.907 -26.294 -15.665 1.00 56.31 88 PHE A CA 1
ATOM 651 C C . PHE A 1 88 ? -40.273 -25.979 -16.316 1.00 56.31 88 PHE A C 1
ATOM 653 O O . PHE A 1 88 ? -41.104 -25.347 -15.667 1.00 56.31 88 PHE A O 1
ATOM 660 N N . LEU A 1 89 ? -40.473 -26.420 -17.567 1.00 57.69 89 LEU A N 1
ATOM 661 C CA . LEU A 1 89 ? -41.666 -26.283 -18.433 1.00 57.69 89 LEU A CA 1
ATOM 662 C C . LEU A 1 89 ? -41.733 -25.052 -19.357 1.00 57.69 89 LEU A C 1
ATOM 664 O O . LEU A 1 89 ? -42.470 -24.097 -19.121 1.00 57.69 89 LEU A O 1
ATOM 668 N N . ARG A 1 90 ? -41.087 -25.171 -20.524 1.00 51.22 90 ARG A N 1
ATOM 669 C CA . ARG A 1 90 ? -41.654 -24.666 -21.788 1.00 51.22 90 ARG A CA 1
ATOM 670 C C . ARG A 1 90 ? -41.125 -25.453 -22.998 1.00 51.22 90 ARG A C 1
ATOM 672 O O . ARG A 1 90 ? -40.420 -24.923 -23.840 1.00 51.22 90 ARG A O 1
ATOM 679 N N . TYR A 1 91 ? -41.447 -26.744 -23.048 1.00 50.75 91 TYR A N 1
ATOM 680 C CA . TYR A 1 91 ? -41.412 -27.550 -24.277 1.00 50.75 91 TYR A CA 1
ATOM 681 C C . TYR A 1 91 ? -42.662 -28.438 -24.312 1.00 50.75 91 TYR A C 1
ATOM 683 O O . TYR A 1 9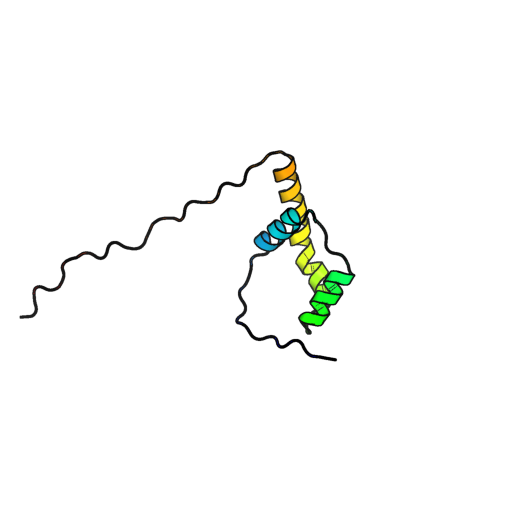1 ? -42.630 -29.644 -24.118 1.00 50.75 91 TYR A O 1
ATOM 691 N N . ALA A 1 92 ? -43.802 -27.784 -24.477 1.00 57.56 92 ALA A N 1
ATOM 692 C CA . ALA A 1 92 ? -45.017 -28.361 -25.030 1.00 57.56 92 ALA A CA 1
ATOM 693 C C . ALA A 1 92 ? -45.588 -27.246 -25.911 1.00 57.56 92 ALA A C 1
ATOM 695 O O . ALA A 1 92 ? -45.607 -26.104 -25.455 1.00 57.56 92 ALA A O 1
ATOM 696 N N . TYR A 1 93 ? -45.998 -27.571 -27.137 1.00 49.44 93 TYR A N 1
ATOM 697 C CA . TYR A 1 93 ? -46.293 -26.671 -28.268 1.00 49.44 93 TYR A CA 1
ATOM 698 C C . TYR A 1 93 ? -45.114 -26.371 -29.208 1.00 49.44 93 TYR A C 1
ATOM 700 O O . TYR A 1 93 ? -44.713 -25.227 -29.392 1.00 49.44 93 TYR A O 1
ATOM 708 N N . TYR A 1 94 ? -44.618 -27.423 -29.863 1.00 50.78 94 TYR A N 1
ATOM 709 C CA . TYR A 1 94 ? -44.472 -27.384 -31.320 1.00 50.78 94 TYR A CA 1
ATOM 710 C C . TYR A 1 94 ? -45.669 -28.153 -31.890 1.00 50.78 94 TYR A C 1
ATOM 712 O O . TYR A 1 94 ? -45.802 -29.351 -31.643 1.00 50.78 94 TYR A O 1
ATOM 720 N N . CYS A 1 95 ? -46.573 -27.405 -32.520 1.00 43.88 95 CYS A N 1
ATOM 721 C CA . CYS A 1 95 ? -47.514 -27.898 -33.520 1.00 43.88 95 CYS A CA 1
ATOM 722 C C . CYS A 1 95 ? -46.787 -27.814 -34.866 1.00 43.88 95 CYS A C 1
ATOM 724 O O . CYS A 1 95 ? -46.051 -26.810 -35.031 1.00 43.88 95 CYS A O 1
#

Secondary structure (DSSP, 8-state):
-------S------HHHHHHHHHHTT-S---HHHHHHHHHHHSSS-HHHHHHHHHHHHHHHHHHHHHHHTT---PPPPP---S----S-------

Foldseek 3Di:
DDQQDDDDPDDDDDLQVVLVVCVVVVHLDDDLVRLCVVCSNVVPDHSVNVVVVCPVSSVVSVVVNVCVVVVDDDDDDDPDDDDDDDDDDDPDDPD

Radius of gyration: 22.32 Å; chains: 1; bounding box: 66×38×52 Å